Protein AF-C5T6I1-F1 (afdb_monomer_lite)

Organism: NCBI:txid573060

Radius of gyration: 13.39 Å; chains: 1; bounding box: 20×24×33 Å

Sequence (40 aa):
MHRHRFESLQHASRLIGDWIHFYNHRRPHQELNMRTPAEA

Structure (mmCIF, N/CA/C/O backbone):
data_AF-C5T6I1-F1
#
_entry.id   AF-C5T6I1-F1
#
loop_
_atom_site.group_PDB
_atom_site.id
_atom_site.type_symbol
_atom_site.label_atom_id
_atom_site.label_alt_id
_atom_site.label_comp_id
_atom_site.label_asym_id
_atom_site.label_entity_id
_atom_site.label_seq_id
_atom_site.pdbx_PDB_ins_code
_atom_site.Cartn_x
_atom_site.Cartn_y
_atom_site.Cartn_z
_atom_site.occupancy
_atom_site.B_iso_or_equiv
_atom_site.auth_seq_id
_atom_site.auth_comp_id
_atom_site.auth_asym_id
_atom_site.auth_atom_id
_atom_site.pdbx_PDB_model_num
ATOM 1 N N . MET A 1 1 ? 5.385 -22.068 -8.378 1.00 56.12 1 MET A N 1
ATOM 2 C CA . MET A 1 1 ? 6.188 -20.880 -8.749 1.00 56.12 1 MET A CA 1
ATOM 3 C C . MET A 1 1 ? 5.239 -19.740 -9.113 1.00 56.12 1 MET A C 1
ATOM 5 O O . MET A 1 1 ? 4.697 -19.762 -10.208 1.00 56.12 1 MET A O 1
ATOM 9 N N . HIS A 1 2 ? 4.999 -18.768 -8.225 1.00 69.81 2 HIS A N 1
ATOM 10 C CA . HIS A 1 2 ? 4.269 -17.537 -8.576 1.00 69.81 2 HIS A CA 1
ATOM 11 C C . HIS A 1 2 ? 5.272 -16.485 -9.054 1.00 69.81 2 HIS A C 1
ATOM 13 O O . HIS A 1 2 ? 5.703 -15.615 -8.304 1.00 69.81 2 HIS A O 1
ATOM 19 N N . ARG A 1 3 ? 5.727 -16.630 -10.300 1.00 71.88 3 ARG A N 1
ATOM 20 C CA . ARG A 1 3 ? 6.658 -15.695 -10.939 1.00 71.88 3 ARG A CA 1
ATOM 21 C C . ARG A 1 3 ? 5.831 -14.689 -11.735 1.00 71.88 3 ARG A C 1
ATOM 23 O O . ARG A 1 3 ? 5.485 -14.956 -12.879 1.00 71.88 3 ARG A O 1
ATOM 30 N N . HIS A 1 4 ? 5.501 -13.554 -11.129 1.00 73.88 4 HIS A N 1
ATOM 31 C CA . HIS A 1 4 ? 4.878 -12.454 -11.859 1.00 73.88 4 HIS A CA 1
ATOM 32 C C . HIS A 1 4 ? 5.977 -11.628 -12.535 1.00 73.88 4 HIS A C 1
ATOM 34 O O . HIS A 1 4 ? 6.896 -11.151 -11.868 1.00 73.88 4 HIS A O 1
ATOM 40 N N . ARG A 1 5 ? 5.921 -11.489 -13.862 1.00 79.38 5 ARG A N 1
ATOM 41 C CA . ARG A 1 5 ? 6.808 -10.586 -14.603 1.00 79.38 5 ARG A CA 1
ATOM 42 C C . ARG A 1 5 ? 6.067 -9.275 -14.819 1.00 79.38 5 ARG A C 1
ATOM 44 O O . ARG A 1 5 ? 4.949 -9.282 -15.321 1.00 79.38 5 ARG A O 1
ATOM 51 N N . PHE A 1 6 ? 6.686 -8.163 -14.443 1.00 86.50 6 PHE A N 1
ATOM 52 C CA . PHE A 1 6 ? 6.175 -6.847 -14.804 1.00 86.50 6 PHE A CA 1
ATOM 53 C C . PHE A 1 6 ? 6.646 -6.501 -16.212 1.00 86.50 6 PHE A C 1
ATOM 55 O O . PHE A 1 6 ? 7.823 -6.647 -16.541 1.00 86.50 6 PHE A O 1
ATOM 62 N N . GLU A 1 7 ? 5.710 -6.060 -17.042 1.00 86.06 7 GLU A N 1
ATOM 63 C CA . GLU A 1 7 ? 5.976 -5.693 -18.436 1.00 86.06 7 GLU A CA 1
ATOM 64 C C . GLU A 1 7 ? 6.606 -4.299 -18.551 1.00 86.06 7 GLU A C 1
ATOM 66 O O . GLU A 1 7 ? 7.312 -4.007 -19.510 1.00 86.06 7 GLU A O 1
ATOM 71 N N . SER A 1 8 ? 6.381 -3.439 -17.553 1.00 93.50 8 SER A N 1
ATOM 72 C CA . SER A 1 8 ? 6.977 -2.108 -17.442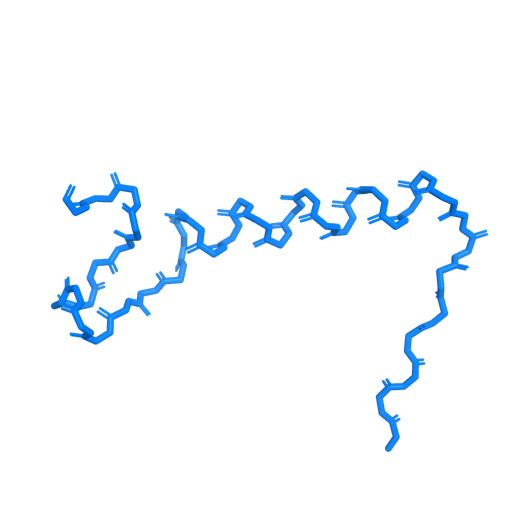 1.00 93.50 8 SER A CA 1
ATOM 73 C C . SER A 1 8 ? 6.956 -1.613 -15.994 1.00 93.50 8 SER A C 1
ATOM 75 O O . SER A 1 8 ? 6.206 -2.127 -15.158 1.00 93.50 8 SER A O 1
ATOM 77 N N . LEU A 1 9 ? 7.737 -0.566 -15.703 1.00 94.12 9 LEU A N 1
ATOM 78 C CA . LEU A 1 9 ? 7.672 0.131 -14.414 1.00 94.12 9 LEU A CA 1
ATOM 79 C C . LEU A 1 9 ? 6.280 0.728 -14.168 1.00 94.12 9 LEU A C 1
ATOM 81 O O . LEU A 1 9 ? 5.764 0.609 -13.065 1.00 94.12 9 LEU A O 1
ATOM 85 N N . GLN A 1 10 ? 5.626 1.277 -15.199 1.00 95.25 10 GLN A N 1
ATOM 86 C CA . GLN A 1 10 ? 4.258 1.795 -15.083 1.00 95.25 10 GLN A CA 1
ATOM 87 C C . GLN A 1 10 ? 3.261 0.707 -14.660 1.00 95.25 10 GLN A C 1
ATOM 89 O O . GLN A 1 10 ? 2.389 0.957 -13.829 1.00 95.25 10 GLN A O 1
ATOM 94 N N . HIS A 1 11 ? 3.389 -0.500 -15.222 1.00 93.69 11 HIS A N 1
ATOM 95 C CA . HIS A 1 11 ? 2.563 -1.647 -14.846 1.00 93.69 11 HIS A CA 1
ATOM 96 C C . HIS A 1 11 ? 2.816 -2.037 -13.381 1.00 93.69 11 HIS A C 1
ATOM 98 O O . HIS A 1 11 ? 1.862 -2.184 -12.617 1.00 93.69 11 HIS A O 1
ATOM 104 N N . ALA A 1 12 ? 4.081 -2.113 -12.958 1.00 94.88 12 ALA A N 1
ATOM 105 C CA . ALA A 1 12 ? 4.422 -2.382 -11.562 1.00 94.88 12 ALA A CA 1
ATOM 106 C C . ALA A 1 12 ? 3.846 -1.322 -10.606 1.00 94.88 12 ALA A C 1
ATOM 108 O O . ALA A 1 12 ? 3.232 -1.677 -9.603 1.00 94.88 12 ALA A O 1
ATOM 109 N N . SER A 1 13 ? 3.973 -0.033 -10.936 1.00 96.50 13 SER A N 1
ATOM 110 C CA . SER A 1 13 ? 3.440 1.061 -10.116 1.00 96.50 13 SER A CA 1
ATOM 111 C C . SER A 1 13 ? 1.925 0.981 -9.942 1.00 96.50 13 SER A C 1
ATOM 113 O O . SER A 1 13 ? 1.437 1.194 -8.835 1.00 96.50 13 SER A O 1
ATOM 115 N N . ARG A 1 14 ? 1.180 0.643 -11.004 1.00 96.06 14 ARG A N 1
ATOM 116 C CA . ARG A 1 14 ? -0.279 0.463 -10.923 1.00 96.06 14 ARG A CA 1
ATOM 117 C C . ARG A 1 14 ? -0.647 -0.703 -10.015 1.00 96.06 14 ARG A C 1
ATOM 119 O O . ARG A 1 14 ? -1.403 -0.504 -9.076 1.00 96.06 14 ARG A O 1
ATOM 126 N N . LEU A 1 15 ? -0.037 -1.872 -10.223 1.00 95.44 15 LEU A N 1
ATOM 127 C CA . LEU A 1 15 ? -0.319 -3.054 -9.405 1.00 95.44 15 LEU A CA 1
ATOM 128 C C . LEU A 1 15 ? -0.006 -2.834 -7.921 1.00 95.44 15 LEU A C 1
ATOM 130 O O . LEU A 1 15 ? -0.764 -3.277 -7.061 1.00 95.44 15 LEU A O 1
ATOM 134 N N . ILE A 1 16 ? 1.085 -2.130 -7.610 1.00 96.12 16 ILE A N 1
ATOM 135 C CA . ILE A 1 16 ? 1.422 -1.774 -6.226 1.00 96.12 16 ILE A CA 1
ATOM 136 C C . ILE A 1 16 ? 0.375 -0.815 -5.647 1.00 96.12 16 ILE A C 1
ATOM 138 O O . ILE A 1 16 ? -0.079 -1.026 -4.524 1.00 96.12 16 ILE A O 1
ATOM 142 N N . GLY A 1 1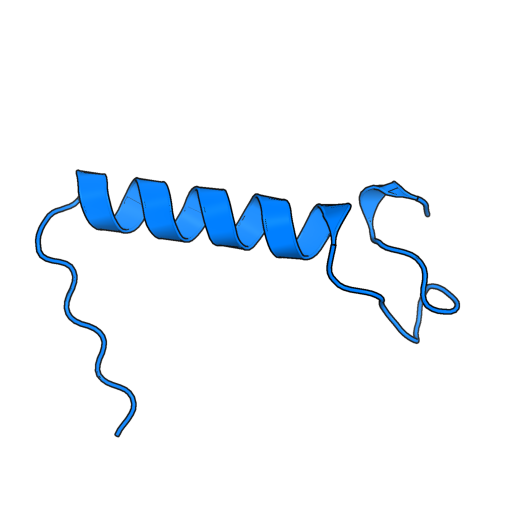7 ? -0.037 0.209 -6.402 1.00 97.69 17 GLY A N 1
ATOM 143 C CA . GLY A 1 17 ? -1.076 1.149 -5.973 1.00 97.69 17 GLY A CA 1
ATOM 144 C C . GLY A 1 17 ? -2.419 0.464 -5.710 1.00 97.69 17 GLY A C 1
ATOM 145 O O . GLY A 1 17 ? -3.014 0.658 -4.648 1.00 97.69 17 GLY A O 1
ATOM 146 N N . ASP A 1 18 ? -2.848 -0.400 -6.628 1.00 97.50 18 ASP A N 1
ATOM 147 C CA . ASP A 1 18 ? -4.078 -1.184 -6.502 1.00 97.50 18 ASP A CA 1
ATOM 148 C C . ASP A 1 18 ? -4.028 -2.100 -5.273 1.00 97.50 18 ASP A C 1
ATOM 150 O O . ASP A 1 18 ? -5.002 -2.200 -4.519 1.00 97.50 18 ASP A O 1
ATOM 154 N N . TRP A 1 19 ? -2.874 -2.727 -5.024 1.00 97.38 19 TRP A N 1
ATOM 155 C CA . TRP A 1 19 ? -2.670 -3.579 -3.857 1.00 97.38 19 TRP A CA 1
ATOM 156 C C . TRP A 1 19 ? -2.726 -2.801 -2.538 1.00 97.38 19 TRP A C 1
ATOM 158 O O . TRP A 1 19 ? -3.400 -3.238 -1.604 1.00 97.38 19 TRP A O 1
ATOM 168 N N . ILE A 1 20 ? -2.075 -1.636 -2.459 1.00 98.06 20 ILE A N 1
ATOM 169 C CA . ILE A 1 20 ? -2.127 -0.764 -1.273 1.00 98.06 20 ILE A CA 1
ATOM 170 C C . ILE A 1 20 ? -3.569 -0.333 -1.000 1.00 98.06 20 ILE A C 1
ATOM 172 O O . ILE A 1 20 ? -4.041 -0.418 0.136 1.00 98.06 20 ILE A O 1
ATOM 176 N N . HIS A 1 21 ? -4.290 0.097 -2.038 1.00 98.25 21 HIS A N 1
ATOM 177 C CA . HIS A 1 21 ? -5.683 0.502 -1.898 1.00 98.25 21 HIS A CA 1
ATOM 178 C C . HIS A 1 21 ? -6.556 -0.656 -1.395 1.00 98.25 21 HIS A C 1
ATOM 180 O O . HIS A 1 21 ? -7.343 -0.472 -0.465 1.00 98.25 21 HIS A O 1
ATOM 186 N N . PHE A 1 22 ? -6.390 -1.854 -1.965 1.00 97.88 22 PHE A N 1
ATOM 187 C CA . PHE A 1 22 ? -7.084 -3.060 -1.518 1.00 97.88 22 PHE A CA 1
ATOM 188 C C . PHE A 1 22 ? -6.785 -3.392 -0.050 1.00 97.88 22 PHE A C 1
ATOM 190 O O . PHE A 1 22 ? -7.718 -3.617 0.720 1.00 97.88 22 PHE A O 1
ATOM 197 N N . TYR A 1 23 ? -5.512 -3.392 0.347 1.00 97.38 23 TYR A N 1
ATOM 198 C CA . TYR A 1 23 ? -5.105 -3.700 1.717 1.00 97.38 23 TYR A CA 1
ATOM 199 C C . TYR A 1 23 ? -5.728 -2.727 2.722 1.00 97.38 23 TYR A C 1
ATOM 201 O O . TYR A 1 23 ? -6.313 -3.156 3.709 1.00 97.38 23 TYR A O 1
ATOM 209 N N . ASN A 1 24 ? -5.667 -1.427 2.434 1.00 97.44 24 ASN A N 1
ATOM 210 C CA . ASN A 1 24 ? -6.119 -0.401 3.371 1.00 97.44 24 ASN A CA 1
ATOM 211 C C . ASN A 1 24 ? -7.644 -0.273 3.467 1.00 97.44 24 ASN A C 1
ATOM 213 O O . ASN A 1 24 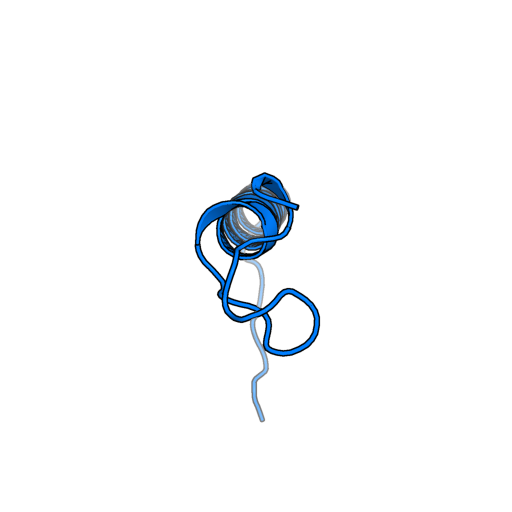? -8.136 0.084 4.531 1.00 97.44 24 ASN A O 1
ATOM 217 N N . HIS A 1 25 ? -8.387 -0.549 2.389 1.00 97.50 25 HIS A N 1
ATOM 218 C CA . HIS A 1 25 ? -9.819 -0.210 2.319 1.00 97.50 25 HIS A CA 1
ATOM 219 C C . HIS A 1 25 ? -10.750 -1.390 2.065 1.00 97.50 25 HIS A C 1
ATOM 221 O O . HIS A 1 25 ? -11.965 -1.217 2.064 1.00 97.50 25 HIS A O 1
ATOM 227 N N . ARG A 1 26 ? -10.224 -2.578 1.752 1.00 96.31 26 ARG A N 1
ATOM 228 C CA . ARG A 1 26 ? -11.066 -3.730 1.383 1.00 96.31 26 ARG A CA 1
ATOM 229 C C . ARG A 1 26 ? -10.682 -5.017 2.083 1.00 96.31 26 ARG A C 1
ATOM 231 O O . ARG A 1 26 ? -11.527 -5.898 2.201 1.00 96.31 26 ARG A O 1
ATOM 238 N N . ARG A 1 27 ? -9.430 -5.161 2.518 1.00 96.12 27 ARG A N 1
ATOM 239 C CA . ARG A 1 27 ? -8.989 -6.346 3.246 1.00 96.12 27 ARG A CA 1
ATOM 240 C C . ARG A 1 27 ? -9.469 -6.247 4.698 1.00 96.12 27 ARG A C 1
ATOM 242 O O . ARG A 1 27 ? -9.049 -5.327 5.389 1.00 96.12 27 ARG A O 1
ATOM 249 N N . PRO A 1 28 ? -10.310 -7.171 5.185 1.00 95.12 28 PRO A N 1
ATOM 250 C CA . PRO A 1 28 ? -10.652 -7.231 6.599 1.00 95.12 28 PRO A CA 1
ATOM 251 C C . PRO A 1 28 ? -9.499 -7.846 7.404 1.00 95.12 28 PRO A C 1
ATOM 253 O O . PRO A 1 28 ? -8.850 -8.800 6.958 1.00 95.12 28 PRO A O 1
ATOM 256 N N . HIS A 1 29 ? -9.245 -7.312 8.599 1.00 96.12 29 HIS A N 1
ATOM 257 C CA . HIS A 1 29 ? -8.175 -7.772 9.488 1.00 96.12 29 HIS A CA 1
ATOM 258 C C . HIS A 1 29 ? -8.740 -8.286 10.808 1.00 96.12 29 HIS A C 1
ATOM 260 O O . HIS A 1 29 ? -9.444 -7.570 11.511 1.00 96.12 29 HIS A O 1
ATOM 266 N N . GLN A 1 30 ? -8.387 -9.519 11.180 1.00 96.00 30 GLN A N 1
ATOM 267 C CA . GLN A 1 30 ? -8.831 -10.129 12.439 1.00 96.00 30 GLN A CA 1
ATOM 268 C C . GLN A 1 30 ? -8.377 -9.322 13.663 1.00 96.00 30 GLN A C 1
ATOM 270 O O . GLN A 1 30 ? -9.169 -9.101 14.571 1.00 96.00 30 GLN A O 1
ATOM 275 N N . GLU A 1 31 ? -7.146 -8.805 13.642 1.00 95.69 31 GLU A N 1
ATOM 276 C CA . GLU A 1 31 ? -6.600 -7.924 14.688 1.00 95.69 31 GLU A CA 1
ATOM 277 C C . GLU A 1 31 ? -7.387 -6.612 14.834 1.00 95.69 31 GLU A C 1
ATOM 279 O O . GLU A 1 31 ? -7.400 -6.012 15.903 1.00 95.69 31 GLU A O 1
ATOM 284 N N . LEU A 1 32 ? -8.096 -6.197 13.779 1.00 95.38 32 LEU A N 1
ATOM 285 C CA . LEU A 1 32 ? -8.950 -5.010 13.755 1.00 95.38 32 LEU A CA 1
ATOM 286 C C . LEU A 1 32 ? -10.440 -5.366 13.883 1.00 95.38 32 LEU A C 1
ATOM 288 O O . LEU A 1 32 ? -11.298 -4.615 13.426 1.00 95.38 32 LEU A O 1
ATOM 292 N N . ASN A 1 33 ? -10.785 -6.515 14.474 1.00 96.00 33 ASN A N 1
ATOM 293 C CA . ASN A 1 33 ? -12.170 -7.002 14.567 1.00 96.00 33 ASN A CA 1
ATOM 294 C C . ASN A 1 33 ? -12.875 -7.071 13.201 1.00 96.00 33 ASN A C 1
ATOM 296 O O . ASN A 1 33 ? -14.022 -6.651 13.057 1.00 96.00 33 ASN A O 1
ATOM 300 N N . MET A 1 34 ? -12.173 -7.582 12.188 1.00 95.75 34 MET A N 1
ATOM 301 C CA . MET A 1 34 ? -12.627 -7.680 10.795 1.00 95.75 34 MET A CA 1
ATOM 302 C C . MET A 1 34 ? -12.832 -6.341 10.076 1.00 95.75 34 MET A C 1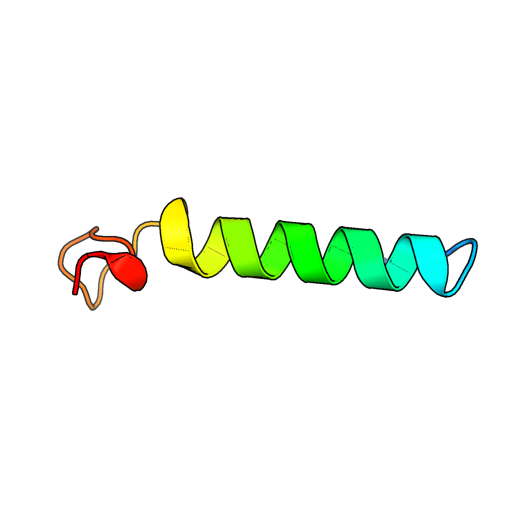
ATOM 304 O O . MET A 1 34 ? -13.308 -6.341 8.942 1.00 95.75 34 MET A O 1
ATOM 308 N N . ARG A 1 35 ? -12.422 -5.219 10.673 1.00 95.31 35 ARG A N 1
ATOM 309 C CA . ARG A 1 35 ? -12.366 -3.927 9.982 1.00 95.31 35 ARG A CA 1
ATOM 310 C C . ARG A 1 35 ? -11.158 -3.840 9.062 1.00 95.31 35 ARG A C 1
ATOM 312 O O . ARG A 1 35 ? -10.200 -4.616 9.173 1.00 95.31 35 ARG A O 1
ATOM 319 N N . THR A 1 36 ? -11.216 -2.887 8.148 1.00 97.31 36 T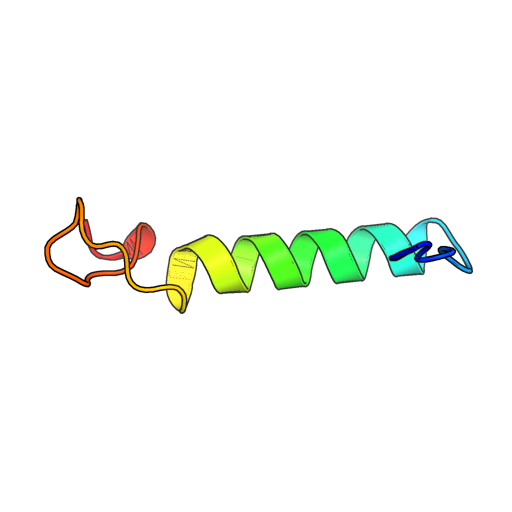HR A N 1
ATOM 320 C CA . THR A 1 36 ? -10.080 -2.514 7.309 1.00 97.31 36 THR A CA 1
ATOM 321 C C . THR A 1 36 ? -9.161 -1.539 8.060 1.00 97.31 36 THR A C 1
ATOM 323 O O . THR A 1 36 ? -9.612 -0.875 8.995 1.00 97.31 36 THR A O 1
ATOM 326 N N . PRO A 1 37 ? -7.874 -1.418 7.689 1.00 96.81 37 PRO A N 1
ATOM 327 C CA . PRO A 1 37 ? -6.964 -0.464 8.324 1.00 96.81 37 PRO A CA 1
ATOM 328 C C . PRO A 1 37 ? -7.447 0.990 8.266 1.00 96.81 37 PRO A C 1
ATOM 330 O O . PRO A 1 37 ? -7.141 1.760 9.168 1.00 96.81 37 PRO A O 1
ATOM 333 N N . ALA A 1 38 ? -8.208 1.369 7.236 1.00 96.56 38 ALA A N 1
ATOM 334 C CA . ALA A 1 38 ? -8.777 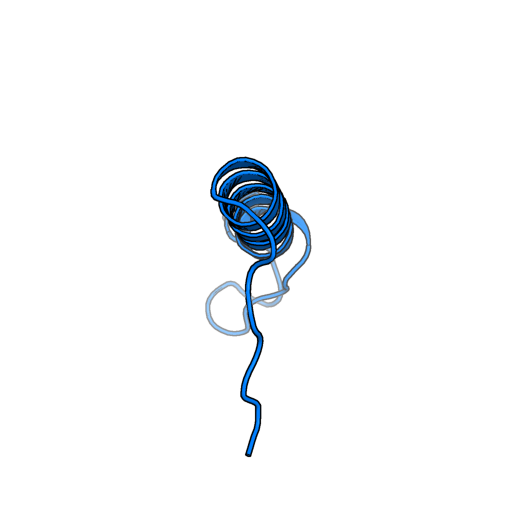2.711 7.117 1.00 96.56 38 ALA A CA 1
ATOM 335 C C . ALA A 1 38 ? -9.959 2.981 8.076 1.00 96.56 38 ALA A C 1
ATOM 337 O O . ALA A 1 38 ? -10.352 4.133 8.235 1.00 96.56 38 ALA A O 1
ATOM 338 N N . GLU A 1 39 ? -10.533 1.946 8.696 1.00 92.94 39 GLU A N 1
ATOM 339 C CA . GLU A 1 39 ? -11.682 2.029 9.619 1.00 92.94 39 GLU A CA 1
ATOM 340 C C . GLU A 1 39 ? -11.288 1.859 11.102 1.00 92.94 39 GLU A C 1
ATOM 342 O O . GLU A 1 39 ? -12.165 1.798 11.974 1.00 92.94 39 GLU A O 1
ATOM 347 N N . ALA A 1 40 ? -9.990 1.693 11.380 1.00 85.62 40 ALA A N 1
ATOM 348 C CA . ALA A 1 40 ? -9.441 1.516 12.724 1.00 85.62 40 ALA A CA 1
ATOM 349 C C . ALA A 1 40 ? -9.357 2.828 13.514 1.00 85.62 40 ALA A C 1
ATOM 351 O O . ALA A 1 40 ? -9.113 3.890 12.899 1.00 85.62 40 ALA A O 1
#

pLDDT: mean 92.13, std 9.19, range [56.12, 98.25]

Secondary structure (DSSP, 8-state):
---PPPS-HHHHHHHHHHHHHHHHHT--BGGGTTB-GGG-

InterPro domains:
  IPR001584 Integrase, catalytic core [PF13683] (3-37)
  IPR012337 Ribonuclease H-like superfamily [SSF53098] (4-40)

Foldseek 3Di:
DPDDDQPDPVSVVVVVVVVVCCQQQPQQDVVVVGHHVVVD